Protein AF-A0A918RJ45-F1 (afdb_monomer)

Secondary structure (DSSP, 8-state):
-PPPHHHHHHHH--TTT--HHHHHHHHHHHHHS--SS-HHHHHHIIIIIIIHHHHHHHHHHHHHHHTT-HHHHHHHHHHHHHHHHHHHHHHTHHHHHHHHHH--

Sequence (104 aa):
MQMTLADFLDVHGGSETWSSTDVESYLVLCEIYPPLYGPVEMEAIAAGGHDQAAAAEASVADHLAGDGHADAAGIWYRGAQASREYAAAARKGWWRYEALHHDS

pLDDT: mean 85.62, std 12.25, range [48.5, 98.56]

Radius of gyration: 16.65 Å; Cα contacts (8 Å, |Δi|>4): 101; chains: 1; bounding box: 38×24×48 Å

Structure (mmCIF, N/CA/C/O backbone):
data_AF-A0A918RJ45-F1
#
_entry.id   AF-A0A918RJ45-F1
#
loop_
_atom_site.group_PDB
_atom_site.id
_atom_site.type_symbol
_atom_site.label_atom_id
_atom_site.label_alt_id
_atom_site.label_comp_id
_atom_site.label_asym_id
_atom_site.label_entity_id
_atom_site.label_seq_id
_atom_site.pdbx_PDB_ins_code
_atom_site.Cartn_x
_atom_site.Cartn_y
_atom_site.Cartn_z
_atom_site.occupancy
_atom_site.B_iso_or_equiv
_atom_site.auth_seq_id
_atom_site.auth_comp_id
_atom_site.auth_asym_id
_atom_site.auth_atom_id
_atom_site.pdbx_PDB_model_num
ATOM 1 N N . MET A 1 1 ? 15.572 0.667 -27.307 1.00 48.50 1 MET A N 1
ATOM 2 C CA . MET A 1 1 ? 16.769 0.422 -26.475 1.00 48.50 1 MET A CA 1
ATOM 3 C C . MET A 1 1 ? 16.366 -0.650 -25.485 1.00 48.50 1 MET A C 1
ATOM 5 O O . MET A 1 1 ? 15.388 -0.430 -24.787 1.00 48.50 1 MET A O 1
ATOM 9 N N . GLN A 1 2 ? 16.987 -1.827 -25.534 1.00 60.00 2 GLN A N 1
ATOM 10 C CA . GLN A 1 2 ? 16.618 -2.951 -24.668 1.00 60.00 2 GLN A CA 1
ATOM 11 C C . GLN A 1 2 ? 17.281 -2.733 -23.301 1.00 60.00 2 GLN A C 1
ATOM 13 O O . GLN A 1 2 ? 18.489 -2.515 -23.249 1.00 60.00 2 GLN A O 1
ATOM 18 N N . MET A 1 3 ? 16.491 -2.699 -22.229 1.00 68.62 3 MET A N 1
ATOM 19 C CA . MET A 1 3 ? 16.988 -2.550 -20.859 1.00 68.62 3 MET A CA 1
ATOM 20 C C . MET A 1 3 ? 17.633 -3.867 -20.414 1.00 68.62 3 MET A C 1
ATOM 22 O O . MET A 1 3 ? 17.051 -4.930 -20.634 1.00 68.62 3 MET A O 1
ATOM 26 N N . THR A 1 4 ? 18.833 -3.826 -19.829 1.0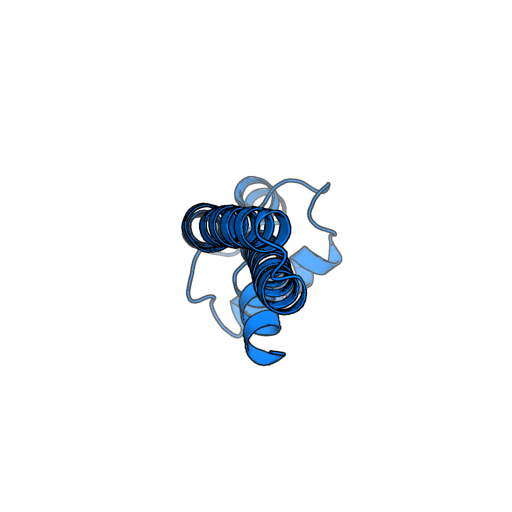0 73.62 4 THR A N 1
ATOM 27 C CA . THR A 1 4 ? 19.505 -5.043 -19.347 1.00 73.62 4 THR A CA 1
ATOM 28 C C . THR A 1 4 ? 19.004 -5.438 -17.952 1.00 73.62 4 THR A C 1
ATOM 30 O O . THR A 1 4 ? 18.442 -4.619 -17.230 1.00 73.62 4 THR A O 1
ATOM 33 N N . LEU A 1 5 ? 19.231 -6.692 -17.536 1.00 69.19 5 LEU A N 1
ATOM 34 C CA . LEU A 1 5 ? 18.915 -7.159 -16.174 1.00 69.19 5 LEU A CA 1
ATOM 35 C C . LEU A 1 5 ? 19.583 -6.291 -15.092 1.00 69.19 5 LEU A C 1
ATOM 37 O O . LEU A 1 5 ? 18.987 -6.036 -14.051 1.00 69.19 5 LEU A O 1
ATOM 41 N N . ALA A 1 6 ? 20.811 -5.830 -15.342 1.00 72.69 6 ALA A N 1
ATOM 42 C CA . ALA A 1 6 ? 21.529 -4.964 -14.415 1.00 72.69 6 ALA A CA 1
ATOM 43 C C . ALA A 1 6 ? 20.852 -3.591 -14.291 1.00 72.69 6 ALA A C 1
ATOM 45 O O . ALA A 1 6 ? 20.646 -3.126 -13.176 1.00 72.69 6 ALA A O 1
ATOM 46 N N . ASP A 1 7 ? 20.436 -3.000 -15.416 1.00 74.19 7 ASP A N 1
ATOM 47 C CA . ASP A 1 7 ? 19.707 -1.725 -15.424 1.00 74.19 7 ASP A CA 1
ATOM 48 C C . ASP A 1 7 ? 18.349 -1.855 -14.716 1.00 74.19 7 ASP A C 1
ATOM 50 O O . ASP A 1 7 ? 17.937 -0.961 -13.984 1.00 74.19 7 ASP A O 1
ATOM 54 N N . PHE A 1 8 ? 17.661 -2.989 -14.886 1.00 71.88 8 PHE A N 1
ATOM 55 C CA . PHE A 1 8 ? 16.403 -3.257 -14.191 1.00 71.88 8 PHE A CA 1
ATOM 56 C C . PHE A 1 8 ? 16.594 -3.306 -12.669 1.00 71.88 8 PHE A C 1
ATOM 58 O O . PHE A 1 8 ? 15.864 -2.643 -11.936 1.00 71.88 8 PHE A O 1
ATOM 65 N N . LEU A 1 9 ? 17.576 -4.074 -12.187 1.00 75.38 9 LEU A N 1
ATOM 66 C CA . LEU A 1 9 ? 17.830 -4.235 -10.751 1.00 75.38 9 LEU A CA 1
ATOM 67 C C . LEU A 1 9 ? 18.369 -2.953 -10.097 1.00 75.38 9 LEU A C 1
ATOM 69 O O . LEU A 1 9 ? 18.083 -2.704 -8.928 1.00 75.38 9 LEU A O 1
ATOM 73 N N . ASP A 1 10 ? 19.120 -2.132 -10.832 1.00 77.19 10 ASP A N 1
ATOM 74 C CA . ASP A 1 10 ? 19.567 -0.815 -10.357 1.00 77.19 10 ASP A CA 1
ATOM 75 C C . ASP A 1 10 ? 18.375 0.117 -10.097 1.00 77.19 10 ASP A C 1
ATOM 77 O O . ASP A 1 10 ? 18.311 0.817 -9.088 1.00 77.19 10 ASP A O 1
ATOM 81 N N . VAL A 1 11 ? 17.378 0.064 -10.979 1.00 69.50 11 VAL A N 1
ATOM 82 C CA . VAL A 1 11 ? 16.231 0.970 -10.955 1.00 69.50 11 VAL A CA 1
ATOM 83 C C . VAL A 1 11 ? 15.097 0.487 -10.040 1.00 69.50 11 VAL A C 1
ATOM 85 O O . VAL A 1 11 ? 14.417 1.304 -9.421 1.00 69.50 11 VAL A O 1
ATOM 88 N N . HIS A 1 12 ? 14.877 -0.824 -9.943 1.00 67.88 12 HIS A N 1
ATOM 89 C CA . HIS A 1 12 ? 13.746 -1.416 -9.216 1.00 67.88 12 HIS A CA 1
ATOM 90 C C . HIS A 1 12 ? 14.126 -2.073 -7.882 1.00 67.88 12 HIS A C 1
ATOM 92 O O . HIS A 1 12 ? 13.268 -2.636 -7.197 1.00 67.88 12 HIS A O 1
ATOM 98 N N . GLY A 1 13 ? 15.399 -2.007 -7.501 1.00 66.19 13 GLY A N 1
ATOM 99 C CA . GLY A 1 13 ? 15.934 -2.709 -6.343 1.00 66.19 13 GLY A CA 1
ATOM 100 C C . GLY A 1 13 ? 16.522 -4.068 -6.718 1.00 66.19 13 GLY A C 1
ATOM 101 O O . GLY A 1 13 ? 16.123 -4.714 -7.686 1.00 66.19 13 GLY A O 1
ATOM 102 N N . GLY A 1 14 ? 17.519 -4.485 -5.937 1.00 65.69 14 GLY A N 1
ATOM 103 C CA . GLY A 1 14 ? 18.338 -5.654 -6.235 1.00 65.69 14 GLY A CA 1
ATOM 104 C C . GLY A 1 14 ? 17.592 -6.990 -6.169 1.00 65.69 14 GLY A C 1
ATOM 105 O O . GLY A 1 14 ? 16.389 -7.076 -5.921 1.00 65.69 14 GLY A O 1
ATOM 106 N N . SER A 1 15 ? 18.348 -8.074 -6.332 1.00 59.38 15 SER A N 1
ATOM 107 C CA . SER A 1 15 ? 17.826 -9.448 -6.358 1.00 59.38 15 SER A CA 1
ATOM 108 C C . SER A 1 15 ? 17.150 -9.910 -5.060 1.00 59.38 15 SER A C 1
ATOM 110 O O . SER A 1 15 ? 16.571 -10.990 -5.027 1.00 59.38 15 SER A O 1
ATOM 112 N N . GLU A 1 16 ? 17.226 -9.126 -3.981 1.00 68.12 16 GLU A N 1
ATOM 113 C CA . GLU A 1 16 ? 16.469 -9.377 -2.747 1.00 68.12 16 GLU A CA 1
ATOM 114 C C . GLU A 1 16 ? 14.964 -9.107 -2.920 1.00 68.12 16 GLU A C 1
ATOM 116 O O . GLU A 1 16 ? 14.145 -9.681 -2.203 1.00 68.12 16 GLU A O 1
ATOM 121 N N . THR A 1 17 ? 14.597 -8.279 -3.901 1.00 66.19 17 THR A N 1
ATOM 122 C CA . THR A 1 17 ? 13.211 -7.878 -4.181 1.00 66.19 17 THR A CA 1
ATOM 123 C C . THR A 1 17 ? 12.626 -8.613 -5.393 1.00 66.19 17 THR A C 1
ATOM 125 O O . THR A 1 17 ? 11.410 -8.806 -5.466 1.00 66.19 17 THR A O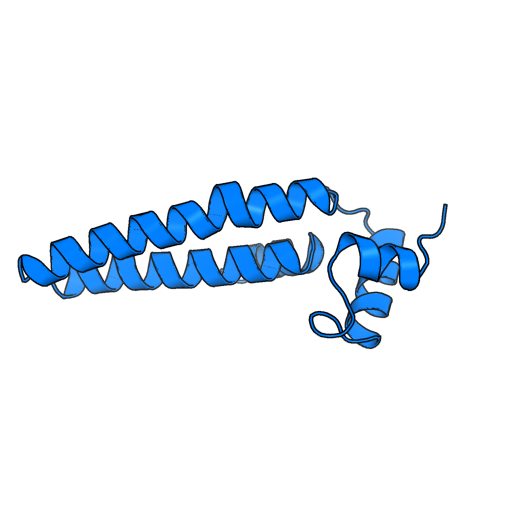 1
ATOM 128 N N . TRP A 1 18 ? 13.480 -9.054 -6.324 1.00 72.38 18 TRP A N 1
ATOM 129 C CA . TRP A 1 18 ? 13.081 -9.571 -7.635 1.00 72.38 18 TRP A CA 1
ATOM 130 C C . TRP A 1 18 ? 13.786 -10.878 -7.990 1.00 72.38 18 TRP A C 1
ATOM 132 O O . TRP A 1 18 ? 15.017 -10.948 -7.978 1.00 72.38 18 TRP A O 1
ATOM 142 N N . SER A 1 19 ? 13.017 -11.905 -8.366 1.00 78.56 19 SER A N 1
ATOM 143 C CA . SER A 1 19 ? 13.584 -13.125 -8.949 1.00 78.56 19 SER A CA 1
ATOM 144 C C . SER A 1 19 ? 13.899 -12.932 -10.435 1.00 78.56 19 SER A C 1
ATOM 146 O O . SER A 1 19 ? 13.293 -12.093 -11.100 1.00 78.56 19 SER A O 1
ATOM 148 N N . SER A 1 20 ? 14.803 -13.740 -10.997 1.00 76.31 20 SER A N 1
ATOM 149 C CA . SER A 1 20 ? 15.107 -13.699 -12.438 1.00 76.31 20 SER A CA 1
ATOM 150 C C . SER A 1 20 ? 13.861 -13.901 -13.308 1.00 76.31 20 SER A C 1
ATOM 152 O O . SER A 1 20 ? 13.705 -13.224 -14.318 1.00 76.31 20 SER A O 1
ATOM 154 N N . THR A 1 21 ? 12.942 -14.771 -12.880 1.00 80.44 21 THR A N 1
ATOM 155 C CA . THR A 1 21 ? 11.668 -15.028 -13.565 1.00 80.44 21 THR A CA 1
ATOM 156 C C . THR A 1 21 ? 10.749 -13.807 -13.558 1.00 80.44 21 THR A C 1
ATOM 158 O O . THR A 1 21 ? 10.084 -13.538 -14.562 1.00 80.44 21 THR A O 1
ATOM 161 N N . ASP A 1 22 ? 10.712 -13.050 -12.455 1.00 76.19 22 ASP A N 1
ATOM 162 C CA . ASP A 1 22 ? 9.923 -11.814 -12.377 1.00 76.19 22 ASP A CA 1
ATOM 163 C C . ASP A 1 22 ? 10.464 -10.768 -13.359 1.00 76.19 22 ASP A C 1
ATOM 165 O O . ASP A 1 22 ? 9.686 -10.117 -14.056 1.00 76.19 22 ASP A O 1
ATOM 169 N N . VAL A 1 23 ? 11.794 -10.654 -13.469 1.00 75.00 23 VAL A N 1
ATOM 170 C CA . VAL A 1 23 ? 12.432 -9.718 -14.405 1.00 75.00 23 VAL A CA 1
ATOM 171 C C . VAL A 1 23 ? 12.182 -10.115 -15.859 1.00 75.00 23 VAL A C 1
ATOM 173 O O . VAL A 1 23 ? 11.790 -9.271 -16.661 1.00 75.00 23 VAL A O 1
ATOM 176 N N . GLU A 1 24 ? 12.365 -11.389 -16.214 1.00 77.50 24 GLU A N 1
ATOM 177 C CA . GLU A 1 24 ? 12.101 -11.880 -17.575 1.00 77.50 24 GLU A CA 1
ATOM 178 C C . GLU A 1 24 ? 10.643 -11.646 -17.984 1.00 77.50 24 GLU A C 1
ATOM 180 O O . GLU A 1 24 ? 10.374 -11.137 -19.074 1.00 77.50 24 GLU A O 1
ATOM 185 N N . SER A 1 25 ? 9.702 -11.943 -17.085 1.00 75.75 25 SER A N 1
ATOM 186 C CA . SER A 1 25 ? 8.275 -11.710 -17.323 1.00 75.75 25 SER A CA 1
ATOM 187 C C . SER A 1 25 ? 7.974 -10.224 -17.518 1.00 75.75 25 SER A C 1
ATOM 189 O O . SER A 1 25 ? 7.228 -9.856 -18.425 1.00 75.75 25 SER A O 1
ATOM 191 N N . TYR A 1 26 ? 8.585 -9.356 -16.706 1.00 73.69 26 TYR A N 1
ATOM 192 C CA . TYR A 1 26 ? 8.418 -7.911 -16.820 1.00 73.69 26 TYR A CA 1
ATOM 193 C C . TYR A 1 26 ? 8.941 -7.371 -18.156 1.00 73.69 26 TYR A C 1
ATOM 195 O O . TYR A 1 26 ? 8.256 -6.581 -18.808 1.00 73.69 26 TYR A O 1
ATOM 203 N N . LEU A 1 27 ? 10.128 -7.810 -18.588 1.00 75.06 27 LEU A N 1
ATOM 204 C CA . LEU A 1 27 ? 10.725 -7.375 -19.852 1.00 75.06 27 LEU A CA 1
ATOM 205 C C . LEU A 1 27 ? 9.870 -7.794 -21.056 1.00 75.06 27 LEU A C 1
ATOM 207 O O . LEU A 1 27 ? 9.612 -6.962 -21.924 1.00 75.06 27 LEU A O 1
ATOM 211 N N . VAL A 1 28 ? 9.359 -9.031 -21.074 1.00 80.25 28 VAL A N 1
ATOM 212 C CA . VAL A 1 28 ? 8.452 -9.512 -22.134 1.00 80.25 28 VAL A CA 1
ATOM 213 C C . VAL A 1 28 ? 7.153 -8.705 -22.169 1.00 80.25 28 VAL A C 1
ATOM 215 O O . VAL A 1 28 ? 6.707 -8.305 -23.245 1.00 80.25 28 VAL A O 1
ATOM 218 N N . LEU A 1 29 ? 6.549 -8.428 -21.010 1.00 72.50 29 LEU A N 1
ATOM 219 C CA . LEU A 1 29 ? 5.326 -7.625 -20.947 1.00 72.50 29 LEU A CA 1
ATOM 220 C C . LEU A 1 29 ? 5.559 -6.207 -21.476 1.00 72.50 29 LEU A C 1
ATOM 222 O O . LEU A 1 29 ? 4.764 -5.741 -22.285 1.00 72.50 29 LEU A O 1
ATOM 226 N N . CYS A 1 30 ? 6.675 -5.567 -21.114 1.00 70.69 30 CYS A N 1
ATOM 227 C CA . CYS A 1 30 ? 7.016 -4.219 -21.580 1.00 70.69 30 CYS A CA 1
ATOM 228 C C . CYS A 1 30 ? 7.237 -4.119 -23.098 1.00 70.69 30 CYS A C 1
ATOM 230 O O . CYS A 1 30 ? 7.021 -3.050 -23.668 1.00 70.69 30 CYS A O 1
ATOM 232 N N . GLU A 1 31 ? 7.675 -5.197 -23.756 1.00 77.19 31 GLU A N 1
ATOM 233 C CA . GLU A 1 31 ? 7.824 -5.232 -25.218 1.00 77.19 31 GLU A CA 1
ATOM 234 C C . GLU A 1 31 ? 6.469 -5.298 -25.943 1.00 77.19 31 GLU A C 1
ATOM 236 O O . GLU A 1 31 ? 6.315 -4.706 -27.012 1.00 77.19 31 GLU A O 1
ATOM 241 N N . ILE A 1 32 ? 5.483 -5.996 -25.371 1.00 77.25 32 ILE A N 1
ATOM 242 C CA . ILE A 1 32 ? 4.159 -6.204 -25.984 1.00 77.25 32 ILE A CA 1
ATOM 243 C C . ILE A 1 32 ? 3.212 -5.048 -25.652 1.00 77.25 32 ILE A C 1
ATOM 245 O O . ILE A 1 32 ? 2.435 -4.603 -26.499 1.00 77.25 32 ILE A O 1
ATOM 249 N N . TYR A 1 33 ? 3.280 -4.561 -24.420 1.00 74.56 33 TYR A N 1
ATOM 250 C CA . TYR A 1 33 ? 2.450 -3.489 -23.907 1.00 74.56 33 TYR A CA 1
ATOM 251 C C . TYR A 1 33 ? 3.354 -2.591 -23.054 1.00 74.56 33 TYR A C 1
ATOM 253 O O . TYR A 1 33 ? 3.825 -3.020 -22.006 1.00 74.56 33 TYR A O 1
ATOM 261 N N . PRO A 1 34 ? 3.705 -1.380 -23.516 1.00 77.62 34 PRO A N 1
ATOM 262 C CA . PRO A 1 34 ? 4.588 -0.500 -22.760 1.00 77.62 34 PRO A CA 1
ATOM 263 C C . PRO A 1 34 ? 3.919 -0.019 -21.465 1.00 77.62 34 PRO A C 1
ATOM 265 O O . PRO A 1 34 ? 2.729 0.306 -21.487 1.00 77.62 34 PRO A O 1
ATOM 268 N N . PRO A 1 35 ? 4.651 0.057 -20.341 1.00 82.00 35 PRO A N 1
ATOM 269 C CA . PRO A 1 35 ? 4.081 0.522 -19.086 1.00 82.00 35 PRO A CA 1
ATOM 270 C C . PRO A 1 35 ? 3.710 2.005 -19.177 1.00 82.00 35 PRO A C 1
ATOM 272 O O . PRO A 1 35 ? 4.441 2.799 -19.772 1.00 82.00 35 PRO A O 1
ATOM 275 N N . LEU A 1 36 ? 2.581 2.377 -18.565 1.00 86.00 36 LEU A N 1
ATOM 276 C CA . LEU A 1 36 ? 2.135 3.773 -18.535 1.00 86.00 36 LEU A CA 1
ATOM 277 C C . LEU A 1 36 ? 3.042 4.641 -17.656 1.00 86.00 36 LEU A C 1
ATOM 279 O O . LEU A 1 36 ? 3.261 5.807 -17.974 1.00 86.00 36 LEU A O 1
ATOM 283 N N . TYR A 1 37 ? 3.568 4.059 -16.577 1.00 87.06 37 TYR A N 1
ATOM 284 C CA . TYR A 1 37 ? 4.462 4.727 -15.641 1.00 87.06 37 TYR A CA 1
ATOM 285 C C . TYR A 1 37 ? 5.802 4.010 -15.570 1.00 87.06 37 TYR A C 1
ATOM 287 O O . TYR A 1 37 ? 5.883 2.780 -15.484 1.00 87.06 37 TYR A O 1
ATOM 295 N N . GLY A 1 38 ? 6.862 4.807 -15.587 1.00 85.56 38 GLY A N 1
ATOM 296 C CA . GLY A 1 38 ? 8.218 4.348 -15.376 1.00 85.56 38 GLY A CA 1
ATOM 297 C C . GLY A 1 38 ? 8.520 4.075 -13.900 1.00 85.56 38 GLY A C 1
ATOM 298 O O . GLY A 1 38 ? 7.723 4.364 -13.009 1.00 85.56 38 GLY A O 1
ATOM 299 N N . PRO A 1 39 ? 9.715 3.557 -13.602 1.00 83.50 39 PRO A N 1
ATOM 300 C CA . PRO A 1 39 ? 10.036 3.072 -12.260 1.00 83.50 39 PRO A CA 1
ATOM 301 C C . PRO A 1 39 ? 10.046 4.163 -11.184 1.00 83.50 39 PRO A C 1
ATOM 303 O O . PRO A 1 39 ? 9.545 3.956 -10.085 1.00 83.50 39 PRO A O 1
ATOM 306 N N . VAL A 1 40 ? 10.552 5.353 -11.524 1.00 87.19 40 VAL A N 1
ATOM 307 C CA . VAL A 1 40 ? 10.553 6.521 -10.626 1.00 87.19 40 VAL A CA 1
ATOM 308 C C . VAL A 1 40 ? 9.126 6.971 -10.304 1.00 87.19 40 VAL A C 1
ATOM 310 O O . VAL A 1 40 ? 8.826 7.314 -9.164 1.00 87.19 40 VAL A O 1
ATOM 313 N N . GLU A 1 41 ? 8.235 6.951 -11.296 1.00 92.25 41 GLU A N 1
ATOM 314 C CA . GLU A 1 41 ? 6.822 7.290 -11.106 1.00 92.25 41 GLU A CA 1
ATOM 315 C C . GLU A 1 41 ? 6.120 6.235 -10.249 1.00 92.25 41 GL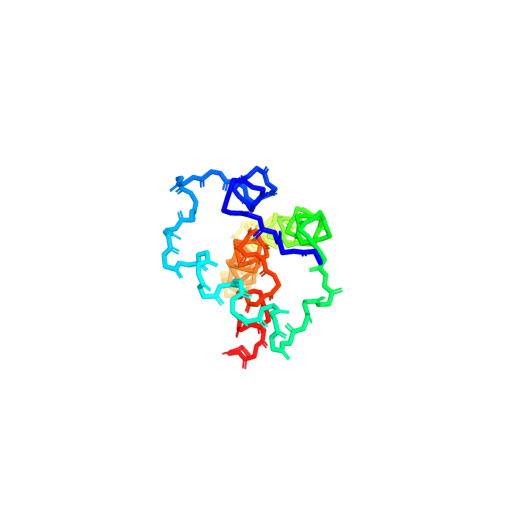U A C 1
ATOM 317 O O . GLU A 1 41 ? 5.346 6.581 -9.362 1.00 92.25 41 GLU A O 1
ATOM 322 N N . MET A 1 42 ? 6.445 4.957 -10.450 1.00 92.12 42 MET A N 1
ATOM 323 C CA . MET A 1 42 ? 5.921 3.869 -9.630 1.00 92.12 42 MET A CA 1
ATOM 324 C C . MET A 1 42 ? 6.381 3.953 -8.169 1.00 92.12 42 MET A C 1
ATOM 326 O O . MET A 1 42 ? 5.561 3.755 -7.273 1.00 92.12 42 MET A O 1
ATOM 330 N N . GLU A 1 43 ? 7.638 4.318 -7.899 1.00 92.38 43 GLU A N 1
ATOM 331 C CA . GLU A 1 43 ? 8.097 4.573 -6.524 1.00 92.38 43 GLU A CA 1
ATOM 332 C C . GLU A 1 43 ? 7.386 5.792 -5.917 1.00 92.38 43 GLU A C 1
ATOM 334 O O . GLU A 1 43 ? 6.983 5.763 -4.754 1.00 92.38 43 GLU A O 1
ATOM 339 N N . ALA A 1 44 ? 7.153 6.847 -6.704 1.00 93.56 44 ALA A N 1
ATOM 340 C CA . ALA A 1 44 ? 6.387 8.007 -6.251 1.00 93.56 44 ALA A CA 1
ATOM 341 C C . ALA A 1 44 ? 4.921 7.653 -5.938 1.00 93.56 44 ALA A C 1
ATOM 343 O O . ALA A 1 44 ? 4.375 8.144 -4.950 1.00 93.56 44 ALA A O 1
ATOM 344 N N . ILE A 1 45 ? 4.291 6.774 -6.722 1.00 94.81 45 ILE A N 1
ATOM 345 C CA . ILE A 1 45 ? 2.950 6.235 -6.446 1.00 94.81 45 ILE A CA 1
ATOM 346 C C . ILE A 1 45 ? 2.963 5.393 -5.162 1.00 94.81 45 ILE A C 1
ATOM 348 O O . ILE A 1 45 ? 2.071 5.546 -4.325 1.00 94.81 45 ILE A O 1
ATOM 352 N N . ALA A 1 46 ? 3.980 4.548 -4.970 1.00 94.81 46 ALA A N 1
ATOM 353 C CA . ALA A 1 46 ? 4.124 3.724 -3.772 1.00 94.81 46 ALA A CA 1
ATOM 354 C C . ALA A 1 46 ? 4.271 4.579 -2.506 1.00 94.81 46 ALA A C 1
ATOM 356 O O . ALA A 1 46 ? 3.459 4.472 -1.589 1.00 94.81 46 ALA A O 1
ATOM 357 N N . ALA A 1 47 ? 5.276 5.455 -2.470 1.00 92.69 47 ALA A N 1
ATOM 358 C CA . ALA A 1 47 ? 5.609 6.246 -1.290 1.00 92.69 47 ALA A CA 1
ATOM 359 C C . ALA A 1 47 ? 4.646 7.422 -1.070 1.00 92.69 47 ALA A C 1
ATOM 361 O O . ALA A 1 47 ? 4.266 7.723 0.060 1.00 92.69 47 ALA A O 1
ATOM 362 N N . GLY A 1 48 ? 4.270 8.120 -2.142 1.00 88.88 48 GLY A N 1
ATOM 363 C CA . GLY A 1 48 ? 3.453 9.332 -2.082 1.00 88.88 48 GLY A CA 1
ATOM 364 C C . GLY A 1 48 ? 1.953 9.064 -2.053 1.00 88.88 48 GLY A C 1
ATOM 365 O O . GLY A 1 48 ? 1.223 9.804 -1.403 1.00 88.88 48 GLY A O 1
ATOM 366 N N . GLY A 1 49 ? 1.488 8.019 -2.738 1.00 91.50 49 GLY A N 1
ATOM 367 C CA . GLY A 1 49 ? 0.073 7.651 -2.761 1.00 91.50 49 GLY A CA 1
ATOM 368 C C . GLY A 1 49 ? -0.272 6.668 -1.652 1.00 91.50 49 GLY A C 1
ATOM 369 O O . GLY A 1 49 ? -1.043 6.973 -0.744 1.00 91.50 49 GLY A O 1
ATOM 370 N N . HIS A 1 50 ? 0.320 5.480 -1.723 1.00 96.56 50 HIS A N 1
ATOM 371 C CA . HIS A 1 50 ? -0.173 4.317 -0.988 1.00 96.56 50 HIS A CA 1
ATOM 372 C C . HIS A 1 50 ? 0.386 4.181 0.430 1.00 96.56 50 HIS A C 1
ATOM 374 O O . HIS A 1 50 ? -0.379 3.916 1.354 1.00 96.56 50 HIS A O 1
ATOM 380 N N . ASP A 1 51 ? 1.677 4.431 0.659 1.00 97.06 51 ASP A N 1
ATOM 381 C CA . ASP A 1 51 ? 2.244 4.397 2.018 1.00 97.06 51 ASP A CA 1
ATOM 382 C C . ASP A 1 51 ? 1.637 5.492 2.911 1.00 97.06 51 ASP A C 1
ATOM 384 O O . ASP A 1 51 ? 1.333 5.253 4.084 1.00 97.06 51 ASP A O 1
ATOM 388 N N . GLN A 1 52 ? 1.430 6.694 2.359 1.00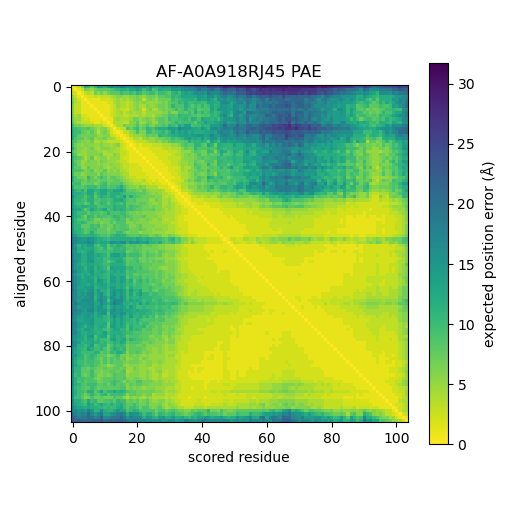 96.94 52 GLN A N 1
ATOM 389 C CA . GLN A 1 52 ? 0.784 7.794 3.079 1.00 96.94 52 GLN A CA 1
ATOM 390 C C . GLN A 1 52 ? -0.678 7.479 3.395 1.00 96.94 52 GLN A C 1
ATOM 392 O O . GLN A 1 52 ? -1.109 7.696 4.531 1.00 96.94 52 GLN A O 1
ATOM 397 N N . ALA A 1 53 ? -1.423 6.927 2.430 1.00 97.12 53 ALA A N 1
ATOM 398 C CA . ALA A 1 53 ? -2.789 6.466 2.657 1.00 97.12 53 ALA A CA 1
ATOM 399 C C . ALA A 1 53 ? -2.830 5.398 3.757 1.00 97.12 53 ALA A C 1
ATOM 401 O O . ALA A 1 53 ? -3.551 5.567 4.737 1.00 97.12 53 ALA A O 1
ATOM 402 N N . ALA A 1 54 ? -1.966 4.383 3.682 1.00 98.25 54 ALA A N 1
ATOM 403 C CA . ALA A 1 54 ? -1.898 3.323 4.680 1.00 98.25 54 ALA A CA 1
ATOM 404 C C . ALA A 1 54 ? -1.638 3.850 6.100 1.00 98.25 54 ALA A C 1
ATOM 406 O O . ALA A 1 54 ? -2.227 3.359 7.067 1.00 98.25 54 ALA A O 1
ATOM 407 N N . ALA A 1 55 ? -0.750 4.838 6.246 1.00 98.06 55 ALA A N 1
ATOM 408 C CA . ALA A 1 55 ? -0.466 5.465 7.534 1.00 98.06 55 ALA A CA 1
ATOM 409 C C . ALA A 1 55 ? -1.666 6.270 8.060 1.00 98.06 55 ALA A C 1
ATOM 411 O O . ALA A 1 55 ? -2.013 6.159 9.239 1.00 98.06 55 ALA A O 1
ATOM 412 N N . ALA A 1 56 ? -2.323 7.044 7.194 1.00 98.06 56 ALA A N 1
ATOM 413 C CA . ALA A 1 56 ? -3.505 7.820 7.556 1.00 98.06 56 ALA A CA 1
ATOM 414 C C . ALA A 1 56 ? -4.682 6.915 7.955 1.00 98.06 56 ALA A C 1
ATOM 416 O O . ALA A 1 56 ? -5.299 7.122 8.998 1.00 98.06 56 ALA A O 1
ATOM 417 N N . GLU A 1 57 ? -4.954 5.874 7.171 1.00 98.44 57 GLU A N 1
ATOM 418 C CA . GLU A 1 57 ? -6.021 4.903 7.420 1.00 98.44 57 GLU A CA 1
ATOM 419 C C . GLU A 1 57 ? -5.791 4.134 8.725 1.00 98.44 57 GLU A C 1
ATOM 421 O O . GLU A 1 57 ? -6.718 3.978 9.520 1.00 98.44 57 GLU A O 1
ATOM 426 N N . ALA A 1 58 ? -4.550 3.714 8.996 1.00 98.50 58 ALA A N 1
ATOM 427 C CA . ALA A 1 58 ? -4.196 3.080 10.263 1.00 98.50 58 ALA A CA 1
ATOM 428 C C . ALA A 1 58 ? -4.412 4.029 11.451 1.00 98.50 58 ALA A C 1
ATOM 430 O O . ALA A 1 58 ? -4.992 3.624 12.454 1.00 98.50 58 ALA A O 1
ATOM 431 N N . SER A 1 59 ? -4.034 5.304 11.319 1.00 98.50 59 SER A N 1
ATOM 432 C CA . SER A 1 59 ? -4.262 6.297 12.373 1.00 98.50 59 SER A CA 1
ATOM 433 C C . SER A 1 59 ? -5.751 6.526 12.654 1.00 98.50 59 SER A C 1
ATOM 435 O O . SER A 1 59 ? -6.129 6.700 13.813 1.00 98.50 59 SER A O 1
ATOM 437 N N . VAL A 1 60 ? -6.604 6.528 11.624 1.00 98.50 60 VAL A N 1
ATOM 438 C CA . VAL A 1 60 ? -8.063 6.626 11.798 1.00 98.50 60 VAL A CA 1
ATOM 439 C C . VAL A 1 60 ? -8.612 5.369 12.471 1.00 98.50 60 VAL A C 1
ATOM 441 O O . VAL A 1 60 ? -9.446 5.471 13.372 1.00 98.50 60 VAL A O 1
ATOM 444 N N . ALA A 1 61 ? -8.127 4.190 12.078 1.00 98.44 61 ALA A N 1
ATOM 445 C CA . ALA A 1 61 ? -8.511 2.929 12.700 1.00 98.44 61 ALA A CA 1
ATOM 446 C C . ALA A 1 61 ? -8.164 2.900 14.196 1.00 98.44 61 ALA A C 1
ATOM 448 O O . ALA A 1 61 ? -9.025 2.566 15.010 1.00 98.44 61 ALA A O 1
ATOM 449 N N . ASP A 1 62 ? -6.947 3.312 14.560 1.00 98.56 62 ASP A N 1
ATOM 450 C CA . ASP A 1 62 ? -6.485 3.384 15.950 1.00 98.56 62 ASP A CA 1
ATOM 451 C C . ASP A 1 62 ? -7.364 4.330 16.783 1.00 98.56 62 ASP A C 1
ATOM 453 O O . ASP A 1 62 ? -7.765 3.992 17.899 1.00 98.56 62 ASP A O 1
ATOM 457 N N . HIS A 1 63 ? -7.718 5.495 16.229 1.00 98.56 63 HIS A N 1
ATOM 458 C CA . HIS A 1 63 ? -8.603 6.449 16.897 1.00 98.56 63 HIS A CA 1
ATOM 459 C C . HIS A 1 63 ? -10.000 5.861 17.141 1.00 98.56 63 HIS A C 1
ATOM 461 O O . HIS A 1 63 ? -10.487 5.874 18.270 1.00 98.56 63 HIS A O 1
ATOM 467 N N . LEU A 1 64 ? -10.614 5.268 16.112 1.00 98.50 64 LEU A N 1
ATOM 468 C CA . LEU A 1 64 ? -11.935 4.641 16.216 1.00 98.50 64 LEU A CA 1
ATOM 469 C C . LEU A 1 64 ? -11.944 3.458 17.187 1.00 98.50 64 LEU A C 1
ATOM 471 O O . LEU A 1 64 ? -12.924 3.257 17.904 1.00 98.50 64 LEU A O 1
ATOM 475 N N . ALA A 1 65 ? -10.864 2.678 17.230 1.00 98.19 65 ALA A N 1
ATOM 476 C CA . ALA A 1 65 ? -10.716 1.589 18.185 1.00 98.19 65 ALA A CA 1
ATOM 477 C C . ALA A 1 65 ? -10.648 2.118 19.625 1.00 98.19 65 ALA A C 1
ATOM 479 O O . ALA A 1 65 ? -11.310 1.563 20.504 1.00 98.19 65 ALA A O 1
ATOM 480 N N . GLY A 1 66 ? -9.908 3.210 19.854 1.00 98.00 66 GLY A N 1
ATOM 481 C CA . GLY A 1 66 ? -9.836 3.898 21.147 1.00 98.00 66 GLY A CA 1
ATOM 482 C C . GLY A 1 66 ? -11.192 4.411 21.641 1.00 98.00 66 GLY A C 1
ATOM 483 O O . GLY A 1 66 ? -11.480 4.320 22.833 1.00 98.00 66 GLY A O 1
ATOM 484 N N . ASP A 1 67 ? -12.051 4.849 20.720 1.00 98.31 67 ASP A N 1
ATOM 485 C CA . ASP A 1 67 ? -13.408 5.332 21.013 1.00 98.31 67 ASP A CA 1
ATOM 486 C C . ASP A 1 67 ? -14.455 4.199 21.119 1.00 98.31 67 ASP A C 1
ATOM 488 O O . ASP A 1 67 ? -15.635 4.444 21.377 1.00 98.31 67 ASP A O 1
ATOM 492 N N . GLY A 1 68 ? -14.045 2.937 20.945 1.00 98.12 68 GLY A N 1
ATOM 493 C CA . GLY A 1 68 ? -14.919 1.763 21.051 1.00 98.12 68 GLY A CA 1
ATOM 494 C C . GLY A 1 68 ? -15.701 1.421 19.776 1.00 98.12 68 GLY A C 1
ATOM 495 O O . GLY A 1 68 ? -16.570 0.547 19.798 1.00 98.12 68 GLY A O 1
ATOM 496 N N . HIS A 1 69 ? -15.390 2.050 18.643 1.00 97.75 69 HIS A N 1
ATOM 497 C CA . HIS A 1 69 ? -16.018 1.803 17.342 1.00 97.75 69 HIS A CA 1
ATOM 498 C C . HIS A 1 69 ? -15.316 0.678 16.562 1.00 97.75 69 HIS A C 1
ATOM 500 O O . HIS A 1 69 ? -14.819 0.884 15.453 1.00 97.75 69 HIS A O 1
ATOM 506 N N . ALA A 1 70 ? -15.287 -0.531 17.133 1.00 96.94 70 ALA A N 1
ATOM 507 C CA . ALA A 1 70 ? -14.503 -1.662 16.620 1.00 96.94 70 ALA A CA 1
ATOM 508 C C . ALA A 1 70 ? -14.791 -2.029 15.148 1.00 96.94 70 ALA A C 1
ATOM 510 O O . ALA A 1 70 ? -13.856 -2.264 14.383 1.00 96.94 70 ALA A O 1
ATOM 511 N N . ASP A 1 71 ? -16.058 -2.030 14.722 1.00 97.75 71 ASP A N 1
ATOM 512 C CA . ASP A 1 71 ? -16.416 -2.368 13.335 1.00 97.75 71 ASP A CA 1
ATOM 513 C C . ASP A 1 71 ? -15.901 -1.322 12.338 1.00 97.75 71 ASP A C 1
ATOM 515 O O . ASP A 1 71 ? -15.354 -1.667 11.288 1.00 97.75 71 ASP A O 1
ATOM 519 N N . ALA A 1 72 ? -16.030 -0.038 12.688 1.00 97.62 72 ALA A N 1
ATOM 520 C CA . ALA A 1 72 ? -15.531 1.061 11.870 1.00 97.62 72 ALA A CA 1
ATOM 521 C C . ALA A 1 72 ? -13.997 1.037 11.808 1.00 97.62 72 ALA A C 1
ATOM 523 O O . ALA A 1 72 ? -13.431 1.120 10.719 1.00 97.62 72 ALA A O 1
ATOM 524 N N . ALA A 1 73 ? -13.328 0.826 12.945 1.00 98.25 73 ALA A N 1
ATOM 525 C CA . ALA A 1 73 ? -11.881 0.635 12.996 1.00 98.25 73 ALA A CA 1
ATOM 526 C C . ALA A 1 73 ? -11.428 -0.525 12.092 1.00 98.25 73 ALA A C 1
ATOM 528 O O . ALA A 1 73 ? -10.472 -0.392 11.332 1.00 98.25 73 ALA A O 1
ATOM 529 N N . GLY A 1 74 ? -12.161 -1.642 12.097 1.00 97.88 74 GLY A N 1
ATOM 530 C CA . GLY A 1 74 ? -11.880 -2.793 11.241 1.00 97.88 74 GLY A CA 1
ATOM 531 C C . GLY A 1 74 ? -11.965 -2.491 9.741 1.00 97.88 74 GLY A C 1
ATOM 532 O O . GLY A 1 74 ? -11.194 -3.057 8.967 1.00 97.88 74 GLY A O 1
ATOM 533 N N . ILE A 1 75 ? -12.867 -1.602 9.311 1.00 98.06 75 ILE A N 1
ATOM 534 C CA . ILE A 1 75 ? -12.941 -1.149 7.910 1.00 98.06 75 ILE A CA 1
ATOM 535 C C . ILE A 1 75 ? -11.677 -0.369 7.542 1.00 98.06 75 ILE A C 1
ATOM 537 O O . ILE A 1 75 ? -11.042 -0.680 6.535 1.00 98.06 75 ILE A O 1
ATOM 541 N N . TRP A 1 76 ? -11.277 0.586 8.381 1.00 98.25 76 TRP A N 1
ATOM 542 C CA . TRP A 1 76 ? -10.091 1.409 8.140 1.00 98.25 76 TRP A CA 1
ATOM 543 C C . TRP A 1 76 ? -8.791 0.604 8.179 1.00 98.25 76 TRP A C 1
ATOM 545 O O . TRP A 1 76 ? -7.929 0.808 7.329 1.00 98.25 76 TRP A O 1
ATOM 555 N N . TYR A 1 77 ? -8.665 -0.386 9.069 1.00 98.19 77 TYR A N 1
ATOM 556 C CA . TYR A 1 77 ? -7.513 -1.290 9.040 1.00 98.19 77 TYR A CA 1
ATOM 557 C C . TYR A 1 77 ? -7.426 -2.094 7.745 1.00 98.19 77 TYR A C 1
ATOM 559 O O . TYR A 1 77 ? -6.322 -2.304 7.247 1.00 98.19 77 TYR A O 1
ATOM 567 N N . ARG A 1 78 ? -8.556 -2.548 7.189 1.00 97.94 78 ARG A N 1
ATOM 568 C CA . ARG A 1 78 ? -8.552 -3.240 5.892 1.00 97.94 78 ARG A CA 1
ATOM 569 C C . ARG A 1 78 ? -8.126 -2.310 4.759 1.00 97.94 78 ARG A C 1
ATOM 571 O O . ARG A 1 78 ? -7.328 -2.742 3.935 1.00 97.94 78 ARG A O 1
ATOM 578 N N . GLY A 1 79 ? -8.580 -1.054 4.766 1.00 97.31 79 GLY A N 1
ATOM 579 C CA . GLY A 1 79 ? -8.079 -0.017 3.853 1.00 97.31 79 GLY A CA 1
ATOM 580 C C . GLY A 1 79 ? -6.561 0.132 3.956 1.00 97.31 79 GLY A C 1
ATOM 581 O O . GLY A 1 79 ? -5.856 -0.066 2.972 1.00 97.31 79 GLY A O 1
ATOM 582 N N . ALA A 1 80 ? -6.048 0.286 5.181 1.00 98.00 80 ALA A N 1
ATOM 583 C CA . ALA A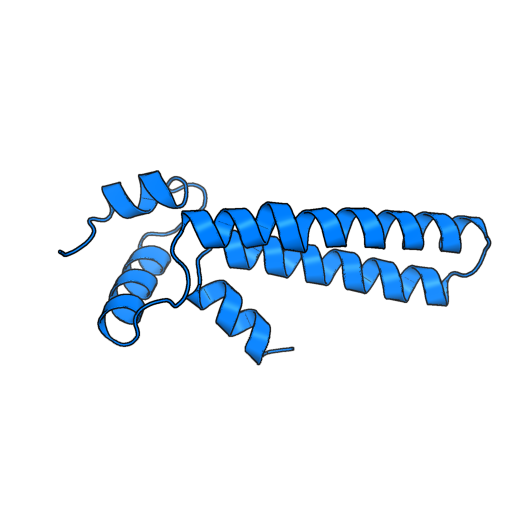 1 80 ? -4.613 0.411 5.423 1.00 98.00 80 ALA A CA 1
ATOM 584 C C . ALA A 1 80 ? -3.800 -0.792 4.916 1.00 98.00 80 ALA A C 1
ATOM 586 O O . ALA A 1 80 ? -2.671 -0.622 4.458 1.00 98.00 80 ALA A O 1
ATOM 587 N N . GLN A 1 81 ? -4.336 -2.015 5.012 1.00 97.56 81 GLN A N 1
ATOM 588 C CA . GLN A 1 81 ? -3.683 -3.199 4.442 1.00 97.56 81 GLN A CA 1
ATOM 589 C C . GLN A 1 81 ? -3.714 -3.188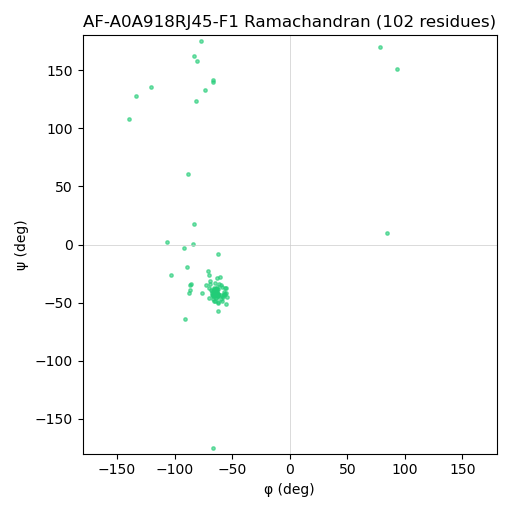 2.913 1.00 97.56 81 GLN A C 1
ATOM 591 O O . GLN A 1 81 ? -2.669 -3.394 2.303 1.00 97.56 81 GLN A O 1
ATOM 596 N N . ALA A 1 82 ? -4.859 -2.880 2.301 1.00 96.25 82 ALA A N 1
ATOM 597 C CA . ALA A 1 82 ? -4.969 -2.775 0.848 1.00 96.25 82 ALA A CA 1
ATOM 598 C C . ALA A 1 82 ? -3.990 -1.727 0.290 1.00 96.25 82 ALA A C 1
ATOM 600 O O . ALA A 1 82 ? -3.241 -2.013 -0.641 1.00 96.25 82 ALA A O 1
ATOM 601 N N . SER A 1 83 ? -3.900 -0.552 0.916 1.00 97.06 83 SER A N 1
ATOM 602 C CA . SER A 1 83 ? -2.926 0.485 0.559 1.00 97.06 83 SER A CA 1
ATOM 603 C C . SER A 1 83 ? -1.481 -0.036 0.637 1.00 97.06 8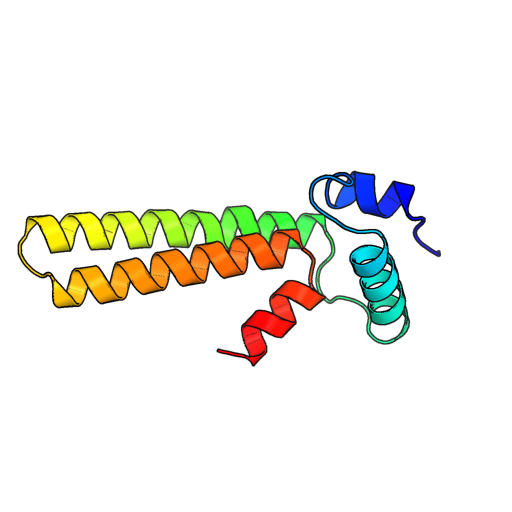3 SER A C 1
ATOM 605 O O . SER A 1 83 ? -0.695 0.172 -0.284 1.00 97.06 83 SER A O 1
ATOM 607 N N . ARG A 1 84 ? -1.109 -0.811 1.667 1.00 97.12 84 ARG A N 1
ATOM 608 C CA . ARG A 1 84 ? 0.234 -1.433 1.738 1.00 97.12 84 ARG A CA 1
ATOM 609 C C . ARG A 1 84 ? 0.483 -2.435 0.614 1.00 97.12 84 ARG A C 1
ATOM 611 O O . ARG A 1 84 ? 1.591 -2.483 0.080 1.00 97.12 84 ARG A O 1
ATOM 618 N N . GLU A 1 85 ? -0.520 -3.227 0.250 1.00 95.38 85 GLU A N 1
ATOM 619 C CA . GLU A 1 85 ? -0.428 -4.169 -0.869 1.00 95.38 85 GLU A CA 1
ATOM 620 C C . GLU A 1 85 ? -0.215 -3.429 -2.194 1.00 95.38 85 GLU A C 1
ATOM 622 O O . GLU A 1 85 ? 0.672 -3.803 -2.965 1.00 95.38 85 GLU A O 1
ATOM 627 N N . TYR A 1 86 ? -0.933 -2.325 -2.415 1.00 94.88 86 TYR A N 1
ATOM 628 C CA . TYR A 1 86 ? -0.736 -1.452 -3.571 1.00 94.88 86 TYR A CA 1
ATOM 629 C C . TYR A 1 86 ? 0.640 -0.790 -3.595 1.00 94.88 86 TYR A C 1
ATOM 631 O O . TYR A 1 86 ? 1.273 -0.760 -4.651 1.00 94.88 86 TYR A O 1
ATOM 639 N N . ALA A 1 87 ? 1.156 -0.323 -2.457 1.00 95.00 87 ALA A N 1
ATOM 640 C CA . ALA A 1 87 ? 2.514 0.211 -2.374 1.00 95.00 87 ALA A CA 1
ATOM 641 C C . ALA A 1 87 ? 3.564 -0.858 -2.722 1.00 95.00 87 ALA A C 1
ATOM 643 O O . ALA A 1 87 ? 4.498 -0.605 -3.483 1.00 95.00 87 ALA A O 1
ATOM 644 N N . ALA A 1 88 ? 3.404 -2.079 -2.206 1.00 92.12 88 ALA A N 1
ATOM 645 C CA . ALA A 1 88 ? 4.293 -3.197 -2.514 1.00 92.12 88 ALA A CA 1
ATOM 646 C C . ALA A 1 88 ? 4.208 -3.619 -3.990 1.00 92.12 88 ALA A C 1
ATOM 648 O O . ALA A 1 88 ? 5.229 -3.935 -4.602 1.00 92.12 88 ALA A O 1
ATOM 649 N N . ALA A 1 89 ? 3.010 -3.615 -4.575 1.00 90.88 89 ALA A N 1
ATOM 650 C CA . ALA A 1 89 ? 2.808 -3.895 -5.990 1.00 90.88 89 ALA A CA 1
ATOM 651 C C . ALA A 1 89 ? 3.410 -2.799 -6.881 1.00 90.88 89 ALA A C 1
ATOM 653 O O . ALA A 1 89 ? 4.056 -3.121 -7.871 1.00 90.88 89 ALA A O 1
ATOM 654 N N . ALA A 1 90 ? 3.282 -1.527 -6.498 1.00 91.81 90 ALA A N 1
ATOM 655 C CA . A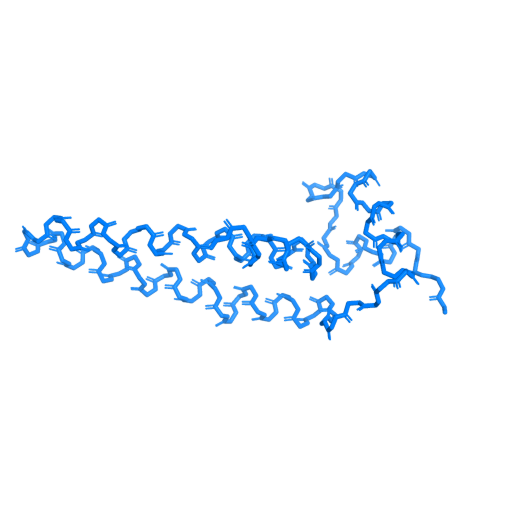LA A 1 90 ? 3.872 -0.399 -7.213 1.00 91.81 90 ALA A CA 1
ATOM 656 C C . ALA A 1 90 ? 5.405 -0.470 -7.252 1.00 91.81 90 ALA A C 1
ATOM 658 O O . ALA A 1 90 ? 6.001 -0.307 -8.314 1.00 91.81 90 ALA A O 1
ATOM 659 N N . ARG A 1 91 ? 6.050 -0.834 -6.139 1.00 89.94 91 ARG A N 1
ATOM 660 C CA . ARG A 1 91 ? 7.504 -1.101 -6.096 1.00 89.94 91 ARG A CA 1
ATOM 661 C C . ARG A 1 91 ? 7.925 -2.241 -7.014 1.00 89.94 91 ARG A C 1
ATOM 663 O O . ARG A 1 91 ? 9.031 -2.243 -7.543 1.00 89.94 91 ARG A O 1
ATOM 670 N N . LYS A 1 92 ? 7.004 -3.177 -7.250 1.00 85.75 92 LYS A N 1
ATOM 671 C CA . LYS A 1 92 ? 7.133 -4.250 -8.238 1.00 85.75 92 LYS A CA 1
ATOM 672 C C . LYS A 1 92 ? 6.750 -3.824 -9.665 1.00 85.75 92 LYS A C 1
ATOM 674 O O . LYS A 1 92 ? 6.504 -4.667 -10.525 1.00 85.75 92 LYS A O 1
ATOM 679 N N . GLY A 1 93 ? 6.706 -2.526 -9.942 1.00 84.25 93 GLY A N 1
ATOM 680 C CA . GLY A 1 93 ? 6.472 -1.979 -11.272 1.00 84.25 93 GLY A CA 1
ATOM 681 C C . GLY A 1 93 ? 5.008 -1.985 -11.718 1.00 84.25 93 GLY A C 1
ATOM 682 O O . GLY A 1 93 ? 4.118 -2.571 -11.096 1.00 84.25 93 GLY A O 1
ATOM 683 N N . TRP A 1 94 ? 4.770 -1.305 -12.841 1.00 86.25 94 TRP A N 1
ATOM 684 C CA . TRP A 1 94 ? 3.434 -1.007 -13.363 1.00 86.25 94 TRP A CA 1
ATOM 685 C C . TRP A 1 94 ? 2.551 -2.247 -13.551 1.00 86.25 94 TRP A C 1
ATOM 687 O O . TRP A 1 94 ? 1.415 -2.243 -13.100 1.00 86.25 94 TRP A O 1
ATOM 697 N N . TRP A 1 95 ? 3.063 -3.335 -14.133 1.00 83.81 95 TRP A N 1
ATOM 698 C CA . TRP A 1 95 ? 2.247 -4.533 -14.388 1.00 83.81 95 TRP A CA 1
ATOM 699 C C . TRP A 1 95 ? 1.758 -5.212 -13.119 1.00 83.81 95 TRP A C 1
ATOM 701 O O . TRP A 1 95 ? 0.627 -5.690 -13.060 1.00 83.81 95 TRP A O 1
ATOM 711 N N . ARG A 1 96 ? 2.597 -5.252 -12.078 1.00 84.69 96 ARG A N 1
ATOM 712 C CA . ARG A 1 96 ? 2.184 -5.847 -10.809 1.00 84.69 96 ARG A CA 1
ATOM 713 C C . ARG A 1 96 ? 1.136 -4.982 -10.117 1.00 84.69 96 ARG A C 1
ATOM 715 O O . ARG A 1 96 ? 0.214 -5.520 -9.511 1.00 84.69 96 ARG A O 1
ATOM 722 N N . TYR A 1 97 ? 1.292 -3.669 -10.226 1.00 88.50 97 TYR A N 1
ATOM 723 C CA . TYR A 1 97 ? 0.337 -2.688 -9.733 1.00 88.50 97 TYR A CA 1
ATOM 724 C C . TYR A 1 97 ? -1.013 -2.760 -10.458 1.00 88.50 97 TYR A C 1
ATOM 726 O O . TYR A 1 97 ? -2.051 -2.836 -9.808 1.00 88.50 97 TYR A O 1
ATOM 734 N N . GLU A 1 98 ? -1.002 -2.793 -11.790 1.00 86.94 98 GLU A N 1
ATOM 735 C CA . GLU A 1 98 ? -2.200 -2.879 -12.628 1.00 86.94 98 GLU A CA 1
ATOM 736 C C . GLU A 1 98 ? -2.960 -4.192 -12.389 1.00 86.94 98 GLU A C 1
ATOM 738 O O . GLU A 1 98 ? -4.175 -4.169 -12.206 1.00 86.94 98 GLU A O 1
ATOM 743 N N . ALA A 1 99 ? -2.254 -5.325 -12.289 1.00 85.25 99 ALA A N 1
ATOM 744 C CA . ALA A 1 99 ? -2.874 -6.615 -11.984 1.00 85.25 99 ALA A CA 1
ATOM 745 C C . ALA A 1 99 ? -3.653 -6.587 -10.658 1.00 85.25 99 ALA A C 1
ATOM 747 O O . ALA A 1 99 ? -4.791 -7.042 -10.602 1.00 85.25 99 ALA A O 1
ATOM 748 N N . LEU A 1 100 ? -3.081 -5.985 -9.608 1.00 86.00 100 LEU A N 1
ATOM 749 C CA . LEU A 1 100 ? -3.776 -5.825 -8.328 1.00 86.00 100 LEU A CA 1
ATOM 750 C C . LEU A 1 100 ? -5.005 -4.903 -8.451 1.00 86.00 100 LEU A C 1
ATOM 752 O O . LEU A 1 100 ? -6.017 -5.130 -7.790 1.00 86.00 100 LEU A O 1
ATOM 756 N N . HIS A 1 101 ? -4.937 -3.896 -9.326 1.00 77.38 101 HIS A N 1
ATOM 757 C CA . HIS A 1 101 ? -6.042 -2.973 -9.594 1.00 77.38 101 HIS A CA 1
ATOM 758 C C . HIS A 1 101 ? -7.218 -3.615 -10.342 1.00 77.38 101 HIS A C 1
ATOM 760 O O . HIS A 1 101 ? -8.343 -3.146 -10.214 1.00 77.38 101 HIS A O 1
ATOM 766 N N . HIS A 1 102 ? -6.978 -4.676 -11.114 1.00 73.62 102 HIS A N 1
ATOM 767 C CA . HIS A 1 102 ? -8.026 -5.397 -11.843 1.00 73.62 102 HIS A CA 1
ATOM 768 C C . HIS A 1 102 ? -8.677 -6.538 -11.049 1.00 73.62 102 HIS A C 1
ATOM 770 O O . HIS A 1 102 ? -9.784 -6.950 -11.396 1.00 73.62 102 HIS A O 1
ATOM 776 N N . ASP A 1 103 ? -8.019 -7.022 -9.993 1.00 62.66 103 ASP A N 1
ATOM 777 C CA . ASP A 1 103 ? -8.500 -8.120 -9.143 1.00 62.66 103 ASP A CA 1
ATOM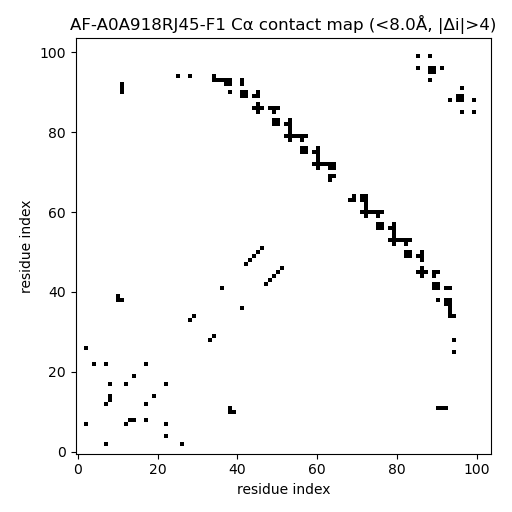 778 C C . ASP A 1 103 ? -9.322 -7.649 -7.919 1.00 62.66 103 ASP A C 1
ATOM 780 O O . ASP A 1 103 ? -9.811 -8.487 -7.154 1.00 62.66 103 ASP A O 1
ATOM 784 N N . SER A 1 104 ? -9.474 -6.332 -7.715 1.00 55.53 104 SER A N 1
ATOM 785 C CA . SER A 1 104 ? -10.216 -5.720 -6.592 1.00 55.53 104 SER A CA 1
ATOM 786 C C . SER A 1 104 ? -11.532 -5.069 -7.013 1.00 55.53 104 SER A C 1
ATOM 788 O O . SER A 1 104 ? -12.454 -5.071 -6.162 1.00 55.53 104 SER A O 1
#

Organism: NCBI:txid36818

Mean predicted aligned error: 7.14 Å

Solvent-accessible surface area (backbone atoms only — not comparable to full-atom values): 5528 Å² total; per-residue (Å²): 133,87,83,48,74,66,57,48,30,71,67,60,45,49,73,92,82,43,54,74,67,57,51,52,53,49,54,56,44,43,74,78,50,69,63,95,49,54,62,70,55,22,43,45,44,14,58,68,50,19,46,50,47,18,53,53,28,39,55,51,14,54,51,31,44,75,75,68,38,53,71,62,15,53,54,27,42,52,49,17,49,51,24,44,52,48,19,56,23,17,51,60,30,48,69,46,29,50,54,57,67,73,76,110

Foldseek 3Di:
DQQDPVNCCVLLPHPVLDDPVLVVVVSVCCVVPNFPDDSVVLLCCLVVPQQVLLVVLQVVLVVCVVVVNNVSSVVSNVSSVLSNCLSSQSSSPRVSNVVSVVVD